Protein AF-A0A2E9J3N3-F1 (afdb_monomer_lite)

Foldseek 3Di:
DDPPLPPPDPVPFDADPVRDTDPVSVVVVVVSVVVCCPPVNVCVVVVVVVVVVVVVDPDDPPPPDDD

Structure (mmCIF, N/CA/C/O backbone):
data_AF-A0A2E9J3N3-F1
#
_entry.id   AF-A0A2E9J3N3-F1
#
loop_
_atom_site.group_PDB
_atom_site.id
_atom_site.type_symbol
_atom_site.label_atom_id
_atom_site.label_alt_id
_atom_site.label_comp_id
_atom_site.label_asym_id
_atom_site.label_entity_id
_atom_site.label_seq_id
_atom_site.pdbx_PDB_ins_code
_atom_site.Cartn_x
_atom_site.Cartn_y
_atom_site.Cartn_z
_atom_site.occupancy
_atom_site.B_iso_or_equiv
_atom_site.auth_seq_id
_atom_site.auth_comp_id
_atom_site.auth_asym_id
_atom_site.auth_atom_id
_atom_site.pdbx_PDB_model_num
ATOM 1 N N . MET A 1 1 ? -8.528 -1.117 -25.513 1.00 34.69 1 MET A N 1
ATOM 2 C CA . MET A 1 1 ? -8.770 -2.283 -24.640 1.00 34.69 1 MET A CA 1
ATOM 3 C C . MET A 1 1 ? -9.044 -1.744 -23.249 1.00 34.69 1 MET A C 1
ATOM 5 O O . MET A 1 1 ? -8.238 -0.963 -22.767 1.00 34.69 1 MET A O 1
ATOM 9 N N . ALA A 1 2 ? -10.227 -2.005 -22.694 1.00 34.28 2 ALA A N 1
ATOM 10 C CA . ALA A 1 2 ? -10.655 -1.428 -21.421 1.00 34.28 2 ALA A CA 1
ATOM 11 C C . ALA A 1 2 ? -9.908 -2.112 -20.268 1.00 34.28 2 ALA A C 1
ATOM 13 O O . ALA A 1 2 ? -10.034 -3.322 -20.097 1.00 34.28 2 ALA A O 1
ATOM 14 N N . SER A 1 3 ? -9.116 -1.350 -19.510 1.00 38.25 3 SER A N 1
ATOM 15 C CA . SER A 1 3 ? -8.427 -1.834 -18.313 1.00 38.25 3 SER A CA 1
ATOM 16 C C . SER A 1 3 ? -9.455 -2.223 -17.254 1.00 38.25 3 SER A C 1
ATOM 18 O O . SER A 1 3 ? -9.980 -1.374 -16.542 1.00 38.25 3 SER A O 1
ATOM 20 N N . THR A 1 4 ? -9.747 -3.516 -17.141 1.00 45.56 4 THR A N 1
ATOM 21 C CA . THR A 1 4 ? -10.627 -4.099 -16.117 1.00 45.56 4 THR A CA 1
ATOM 22 C C . THR A 1 4 ? -9.927 -4.246 -14.766 1.00 45.56 4 THR A C 1
ATOM 24 O O . THR A 1 4 ? -10.193 -5.194 -14.028 1.00 45.56 4 THR A O 1
ATOM 27 N N . ALA A 1 5 ? -9.030 -3.323 -14.416 1.00 54.19 5 ALA A N 1
ATOM 28 C CA . ALA A 1 5 ? -8.619 -3.172 -13.033 1.00 54.19 5 ALA A CA 1
ATOM 29 C C . ALA A 1 5 ? -9.856 -2.647 -12.302 1.00 54.19 5 ALA A C 1
ATOM 31 O O . ALA A 1 5 ? -10.125 -1.447 -12.319 1.00 54.19 5 ALA A O 1
ATOM 32 N N . GLN A 1 6 ? -10.672 -3.559 -11.759 1.00 56.72 6 GLN A N 1
ATOM 33 C CA . GLN A 1 6 ? -11.696 -3.206 -10.786 1.00 56.72 6 GLN A CA 1
ATOM 34 C C . GLN A 1 6 ? -10.981 -2.338 -9.762 1.00 56.72 6 GLN A C 1
ATOM 36 O O . GLN A 1 6 ? -10.032 -2.780 -9.115 1.00 56.72 6 GLN A O 1
ATOM 41 N N . ARG A 1 7 ? -11.314 -1.051 -9.789 1.00 62.31 7 ARG A N 1
ATOM 42 C CA . ARG A 1 7 ? -10.611 -0.017 -9.052 1.00 62.31 7 ARG A CA 1
ATOM 43 C C . ARG A 1 7 ? -10.842 -0.353 -7.591 1.00 62.31 7 ARG A C 1
ATOM 45 O O . ARG A 1 7 ? -11.951 -0.146 -7.110 1.00 62.31 7 ARG A O 1
ATOM 52 N N . LEU A 1 8 ? -9.840 -0.950 -6.945 1.00 69.31 8 LEU A N 1
ATOM 53 C CA . LEU A 1 8 ? -9.853 -1.171 -5.505 1.00 69.31 8 LEU A CA 1
ATOM 54 C C . LEU A 1 8 ? -10.250 0.159 -4.871 1.00 69.31 8 LEU A C 1
ATOM 56 O O . LEU A 1 8 ? -9.579 1.164 -5.111 1.00 69.31 8 LEU A O 1
ATOM 60 N N . ASP A 1 9 ? -11.375 0.180 -4.160 1.00 77.38 9 ASP A N 1
ATOM 61 C CA . ASP A 1 9 ? -11.814 1.365 -3.438 1.00 77.38 9 ASP A CA 1
ATOM 62 C C . ASP A 1 9 ? -11.122 1.354 -2.072 1.00 77.38 9 ASP A C 1
ATOM 64 O O . ASP A 1 9 ? -11.491 0.553 -1.209 1.00 77.38 9 ASP A O 1
ATOM 68 N N . PRO A 1 10 ? -10.129 2.231 -1.832 1.00 73.62 10 PRO A N 1
ATOM 69 C CA . PRO A 1 10 ? -9.409 2.256 -0.563 1.00 73.62 10 PRO A CA 1
ATOM 70 C C . PRO A 1 10 ? -10.330 2.576 0.619 1.00 73.62 10 PRO A C 1
ATOM 72 O O . PRO A 1 10 ? -10.007 2.258 1.761 1.00 73.62 10 PRO A O 1
ATOM 75 N N . ARG A 1 11 ? -11.484 3.210 0.357 1.00 79.25 11 ARG A N 1
ATOM 76 C CA . ARG A 1 11 ? -12.487 3.547 1.374 1.00 79.25 11 ARG A CA 1
ATOM 77 C C . ARG A 1 11 ? -13.364 2.356 1.756 1.00 79.25 11 ARG A C 1
ATOM 79 O O . ARG A 1 11 ? -14.027 2.426 2.786 1.00 79.25 11 ARG A O 1
ATOM 86 N N . ALA A 1 12 ? -13.380 1.303 0.939 1.00 85.94 12 ALA A N 1
ATOM 87 C CA . ALA A 1 12 ? -14.100 0.063 1.210 1.00 85.94 12 ALA A CA 1
ATOM 88 C C . ALA A 1 12 ? -13.236 -0.983 1.940 1.00 85.94 12 ALA A C 1
ATOM 90 O O . ALA A 1 12 ? -13.788 -1.939 2.481 1.00 85.94 12 ALA A O 1
ATOM 91 N N . MET A 1 13 ? -11.910 -0.797 1.983 1.00 90.31 13 MET A N 1
ATOM 92 C CA . MET A 1 13 ? -10.996 -1.688 2.703 1.00 90.31 13 MET A CA 1
ATOM 93 C C . MET A 1 13 ? -11.223 -1.615 4.211 1.00 90.31 13 MET A C 1
ATOM 95 O O . MET A 1 13 ? -11.462 -0.546 4.782 1.00 90.31 13 MET A O 1
ATOM 99 N N . ARG A 1 14 ? -11.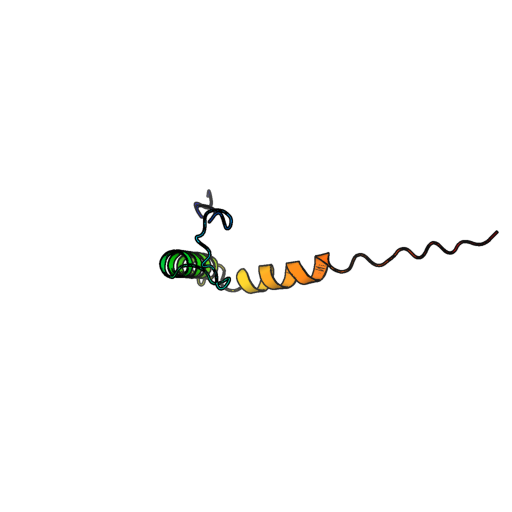108 -2.759 4.876 1.00 93.62 14 ARG A N 1
ATOM 100 C CA . ARG A 1 14 ? -11.260 -2.871 6.319 1.00 93.62 14 ARG A CA 1
ATOM 101 C C . ARG A 1 14 ? -9.949 -2.505 6.994 1.00 93.62 14 ARG A C 1
ATOM 103 O O . ARG A 1 14 ? -8.953 -3.219 6.910 1.00 93.62 14 ARG A O 1
ATOM 110 N N . TRP A 1 15 ? -9.984 -1.396 7.714 1.00 93.12 15 TRP A N 1
ATOM 111 C CA . TRP A 1 15 ? -8.904 -0.963 8.588 1.00 93.12 15 TRP A CA 1
ATOM 112 C C . TRP A 1 15 ? -9.161 -1.466 10.006 1.00 93.12 15 TRP A C 1
ATOM 114 O O . TRP A 1 15 ? -10.271 -1.363 10.536 1.00 93.12 15 TRP A O 1
ATOM 124 N N . GLN A 1 16 ? -8.131 -2.029 10.618 1.00 94.44 16 GLN A N 1
ATOM 125 C CA . GLN A 1 16 ? -8.116 -2.435 12.012 1.00 94.44 16 GLN A CA 1
ATOM 126 C C . GLN A 1 16 ? -7.882 -1.214 12.915 1.00 94.44 16 GLN A C 1
ATOM 128 O O . GLN A 1 16 ? -7.405 -0.163 12.485 1.00 94.44 16 GLN A O 1
ATOM 133 N N . SER A 1 17 ? -8.193 -1.341 14.206 1.00 94.62 17 SER A N 1
ATOM 134 C CA . SER A 1 17 ? -8.058 -0.238 15.173 1.00 94.62 17 SER A CA 1
ATOM 135 C C . SER A 1 17 ? -6.613 0.209 15.412 1.00 94.62 17 SER A C 1
ATOM 137 O O . SER A 1 17 ? -6.390 1.291 15.945 1.00 94.62 17 SER A O 1
ATOM 139 N N . ASN A 1 18 ? -5.635 -0.621 15.045 1.00 94.25 18 ASN A N 1
ATOM 140 C CA . ASN A 1 18 ? -4.211 -0.293 15.089 1.00 94.25 18 ASN A CA 1
ATOM 141 C C . ASN A 1 18 ? -3.742 0.520 13.864 1.00 94.25 18 ASN A C 1
ATOM 143 O O . ASN A 1 18 ? -2.572 0.882 13.800 1.00 94.25 18 ASN A O 1
ATOM 147 N N . GLY A 1 19 ? -4.632 0.807 12.908 1.00 92.25 19 GLY A N 1
ATOM 148 C CA . GLY A 1 19 ? -4.298 1.507 11.668 1.00 92.25 19 GLY A CA 1
ATOM 149 C C . GLY A 1 19 ? -3.711 0.610 10.576 1.00 92.25 19 GLY A C 1
ATOM 150 O O . GLY A 1 19 ? -3.310 1.124 9.537 1.00 92.25 19 GLY A O 1
ATOM 151 N N . GLU A 1 20 ? -3.670 -0.707 10.776 1.00 93.50 20 GLU A N 1
ATOM 152 C CA . GLU A 1 20 ? -3.278 -1.668 9.743 1.00 93.50 20 GLU A CA 1
ATOM 153 C C . GLU A 1 20 ? -4.494 -2.143 8.945 1.00 93.50 20 GLU A C 1
ATOM 155 O O . GLU A 1 20 ? -5.635 -2.089 9.408 1.00 93.50 20 GLU A O 1
ATOM 160 N N . LEU A 1 21 ? -4.257 -2.635 7.733 1.00 93.44 21 LEU A N 1
ATOM 161 C CA . LEU A 1 21 ? -5.300 -3.259 6.927 1.00 93.44 21 LEU A CA 1
ATOM 162 C C . LEU A 1 21 ? -5.621 -4.660 7.468 1.00 93.44 21 LEU A C 1
ATOM 164 O O . LEU A 1 21 ? -4.747 -5.347 8.002 1.00 93.44 21 LEU A O 1
ATOM 168 N N . ASP A 1 22 ? -6.867 -5.104 7.329 1.00 95.00 22 ASP A N 1
ATOM 169 C CA . ASP A 1 22 ? -7.221 -6.508 7.541 1.00 95.00 22 ASP A CA 1
ATOM 170 C C . ASP A 1 22 ? -6.404 -7.417 6.608 1.00 95.00 22 ASP A C 1
ATOM 172 O O . ASP A 1 22 ? -6.062 -7.042 5.484 1.00 95.00 22 ASP A O 1
ATOM 176 N N . GLN A 1 23 ? -6.084 -8.628 7.068 1.00 92.56 23 GLN A N 1
ATOM 177 C CA . GLN A 1 23 ? -5.241 -9.558 6.318 1.00 92.56 23 GLN A CA 1
ATOM 178 C C . GLN A 1 23 ? -5.826 -9.917 4.941 1.00 92.56 23 GLN A C 1
ATOM 180 O O . GLN A 1 23 ? -5.060 -10.097 3.991 1.00 92.56 23 GLN A O 1
ATOM 185 N N . GLY A 1 24 ? -7.154 -10.016 4.821 1.00 90.50 24 GLY A N 1
ATOM 186 C CA . GLY A 1 24 ? -7.827 -10.297 3.554 1.00 90.50 24 GLY A CA 1
ATOM 187 C C . GLY A 1 24 ? -7.665 -9.153 2.557 1.00 90.50 24 GLY A C 1
ATOM 188 O O . GLY A 1 24 ? -7.184 -9.365 1.444 1.00 90.50 24 GLY A O 1
ATOM 189 N N . ASP A 1 25 ? -7.969 -7.930 2.992 1.00 90.31 25 ASP A N 1
ATOM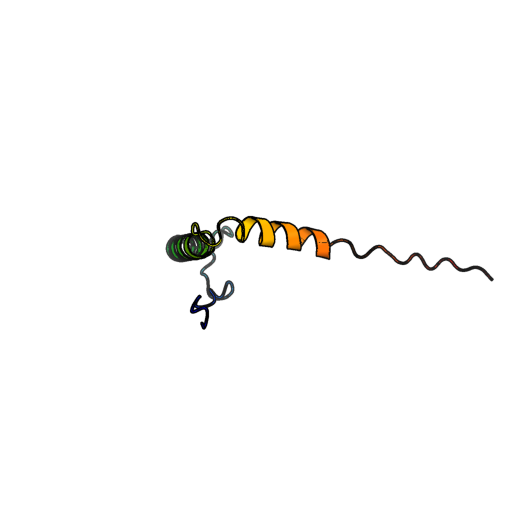 190 C CA . ASP A 1 25 ? -7.836 -6.731 2.158 1.00 90.31 25 ASP A CA 1
ATOM 191 C C . ASP A 1 25 ? -6.371 -6.439 1.799 1.00 90.31 25 ASP A C 1
ATOM 193 O O . ASP A 1 25 ? -6.072 -5.967 0.700 1.00 90.31 25 ASP A O 1
ATOM 197 N N . LEU A 1 26 ? -5.428 -6.774 2.689 1.00 90.44 26 LEU A N 1
ATOM 198 C CA . LEU A 1 26 ? -3.994 -6.640 2.423 1.00 90.44 26 LEU A CA 1
ATOM 199 C C . LEU A 1 26 ? -3.547 -7.587 1.310 1.00 90.44 26 LEU A C 1
ATOM 201 O O . LEU A 1 26 ? -2.798 -7.188 0.417 1.00 90.44 26 LEU A O 1
ATOM 205 N N . LEU A 1 27 ? -4.016 -8.834 1.346 1.00 89.88 27 LEU A N 1
ATOM 206 C CA . LEU A 1 27 ? -3.740 -9.819 0.304 1.00 89.88 27 LEU A CA 1
ATOM 207 C C . LEU A 1 27 ? -4.299 -9.375 -1.048 1.00 89.88 27 LEU A C 1
ATOM 209 O O . LEU A 1 27 ? -3.583 -9.450 -2.050 1.00 89.88 27 LEU A O 1
ATOM 213 N N . GLU A 1 28 ? -5.538 -8.883 -1.082 1.00 88.12 28 GLU A N 1
ATOM 214 C CA . GLU A 1 28 ? -6.150 -8.378 -2.314 1.00 88.12 28 GLU A CA 1
ATOM 215 C C . GLU A 1 28 ? -5.396 -7.170 -2.875 1.00 88.12 28 GLU A C 1
ATOM 217 O O . GLU A 1 28 ? -5.086 -7.139 -4.072 1.00 88.12 28 GLU A O 1
ATOM 222 N N . LEU A 1 29 ? -5.023 -6.216 -2.016 1.00 87.31 29 LEU A N 1
ATOM 223 C CA . LEU A 1 29 ? -4.223 -5.055 -2.399 1.00 87.31 29 LEU A CA 1
ATOM 224 C C . LEU A 1 29 ? -2.880 -5.476 -3.006 1.00 87.31 29 LEU A C 1
ATOM 226 O O . LEU A 1 29 ? -2.519 -5.015 -4.089 1.00 87.31 29 LEU A O 1
ATOM 230 N N . VAL A 1 30 ? -2.152 -6.386 -2.357 1.00 86.38 30 VAL A N 1
ATOM 231 C CA . VAL A 1 30 ? -0.857 -6.875 -2.855 1.00 86.38 30 VAL A CA 1
ATOM 232 C C . VAL A 1 30 ? -1.010 -7.619 -4.184 1.00 86.38 30 VAL A C 1
ATOM 234 O O . VAL A 1 30 ? -0.200 -7.422 -5.094 1.00 86.38 30 VAL A O 1
ATOM 237 N N . CYS A 1 31 ? -2.052 -8.441 -4.339 1.00 84.81 31 CYS A N 1
ATOM 238 C CA . CYS A 1 31 ? -2.333 -9.128 -5.602 1.00 84.81 31 CYS A CA 1
ATOM 239 C C . CYS A 1 31 ? -2.611 -8.135 -6.735 1.00 84.81 31 CYS A C 1
ATOM 241 O O . CYS A 1 31 ? -2.097 -8.294 -7.844 1.00 84.81 31 CYS A O 1
ATOM 243 N N . HIS A 1 32 ? -3.385 -7.087 -6.459 1.00 81.88 32 HIS A N 1
ATOM 244 C CA . HIS A 1 32 ? -3.673 -6.051 -7.439 1.00 81.88 32 HIS A CA 1
ATOM 245 C C . HIS A 1 32 ? -2.423 -5.261 -7.830 1.00 81.88 32 HIS A C 1
ATOM 247 O O . HIS A 1 32 ? -2.169 -5.076 -9.019 1.00 81.88 32 HIS A O 1
ATOM 253 N N . LEU A 1 33 ? -1.612 -4.847 -6.853 1.00 81.38 33 LEU A N 1
ATOM 254 C CA . LEU A 1 33 ? -0.360 -4.132 -7.110 1.00 81.38 33 LEU A CA 1
ATOM 255 C C . LEU A 1 33 ? 0.601 -4.973 -7.958 1.00 81.38 33 LEU A C 1
ATOM 257 O O . LEU A 1 33 ? 1.159 -4.461 -8.922 1.00 81.38 33 LEU A O 1
ATOM 261 N N . ARG A 1 34 ? 0.713 -6.280 -7.693 1.00 79.00 34 ARG A N 1
ATOM 262 C CA . ARG A 1 34 ? 1.498 -7.196 -8.538 1.00 79.00 34 ARG A CA 1
ATOM 263 C C . ARG A 1 34 ? 0.995 -7.281 -9.974 1.00 79.00 34 ARG A C 1
ATOM 265 O O . ARG A 1 34 ? 1.803 -7.364 -10.891 1.00 79.00 34 ARG A O 1
ATOM 272 N N . ASN A 1 35 ? -0.319 -7.259 -10.185 1.00 75.94 35 ASN A N 1
ATOM 273 C CA . ASN A 1 35 ? -0.881 -7.260 -11.536 1.00 75.94 35 ASN A CA 1
ATOM 274 C C . ASN A 1 35 ? -0.559 -5.957 -12.284 1.00 75.94 35 ASN A C 1
ATOM 276 O O . ASN A 1 35 ? -0.306 -5.984 -13.489 1.00 75.94 35 ASN A O 1
ATOM 280 N N . VAL A 1 36 ? -0.529 -4.829 -11.570 1.00 70.56 36 VAL A N 1
ATOM 281 C CA . VAL A 1 36 ? -0.085 -3.533 -12.107 1.00 70.56 36 VAL A CA 1
ATOM 282 C C . VAL A 1 36 ? 1.416 -3.533 -12.409 1.00 70.56 36 VAL A C 1
ATOM 284 O O . VAL A 1 36 ? 1.833 -2.881 -13.356 1.00 70.56 36 VAL A O 1
ATOM 287 N N . GLU A 1 37 ? 2.219 -4.291 -11.665 1.00 69.00 37 GLU A N 1
ATOM 288 C CA . GLU A 1 37 ? 3.682 -4.340 -11.788 1.00 69.00 37 GLU A CA 1
ATOM 289 C C . GLU A 1 37 ? 4.206 -5.514 -12.643 1.00 69.00 37 GLU A C 1
ATOM 291 O O . GLU A 1 37 ? 5.400 -5.811 -12.635 1.00 69.00 37 GLU A O 1
ATOM 296 N N . CYS A 1 38 ? 3.331 -6.193 -13.395 1.00 65.38 38 CYS A N 1
ATOM 297 C CA . CYS A 1 38 ? 3.717 -7.276 -14.309 1.00 65.38 38 CYS A CA 1
ATOM 298 C C . CYS A 1 38 ? 4.808 -6.838 -15.311 1.00 65.38 38 CYS A C 1
ATOM 300 O O . CYS A 1 38 ? 4.959 -5.648 -15.565 1.00 65.38 38 CYS A O 1
ATOM 302 N N . ASP A 1 39 ? 5.545 -7.776 -15.927 1.00 60.88 39 ASP A N 1
ATOM 303 C CA . ASP A 1 39 ? 6.708 -7.489 -16.803 1.00 60.88 39 ASP A CA 1
ATOM 304 C C . ASP A 1 39 ? 6.455 -6.415 -17.885 1.00 60.88 39 ASP A C 1
ATOM 306 O O . ASP A 1 39 ? 7.364 -5.684 -18.277 1.00 60.88 39 ASP A O 1
ATOM 310 N N . GLN A 1 40 ? 5.202 -6.276 -18.329 1.00 63.97 40 GLN A N 1
ATOM 311 C CA . GLN A 1 40 ? 4.742 -5.266 -19.286 1.00 63.97 40 GLN A CA 1
ATOM 312 C C . GLN A 1 40 ? 4.729 -3.824 -18.721 1.00 63.97 40 GLN A C 1
ATOM 314 O O . GLN A 1 40 ? 4.815 -2.863 -19.484 1.00 63.97 40 GLN A O 1
ATOM 319 N N . HIS A 1 41 ? 4.629 -3.669 -17.398 1.00 63.66 41 HIS A N 1
ATOM 320 C CA . HIS A 1 41 ? 4.413 -2.423 -16.650 1.00 63.66 41 HIS A CA 1
ATOM 321 C C . HIS A 1 41 ? 5.293 -2.328 -15.382 1.00 63.66 41 HIS A C 1
ATOM 323 O O . HIS A 1 41 ? 4.969 -1.608 -14.441 1.00 63.66 41 HIS A O 1
ATOM 329 N N . SER A 1 42 ? 6.444 -3.007 -15.353 1.00 67.75 42 SER A N 1
ATOM 330 C CA . SER A 1 42 ? 7.355 -3.133 -14.194 1.00 67.75 42 SER A CA 1
ATOM 331 C C . SER A 1 42 ? 7.913 -1.823 -13.606 1.00 67.75 42 SER A C 1
ATOM 333 O O . SER A 1 42 ? 8.679 -1.842 -12.648 1.00 67.75 42 SER A O 1
ATOM 335 N N . ARG A 1 43 ? 7.559 -0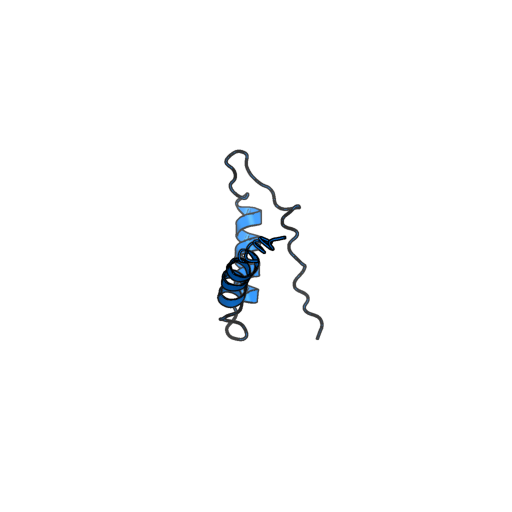.666 -14.175 1.00 68.44 43 ARG A N 1
ATOM 336 C CA . ARG A 1 43 ? 7.956 0.673 -13.711 1.00 68.44 43 ARG A CA 1
ATOM 337 C C . ARG A 1 43 ? 6.785 1.530 -13.231 1.00 68.44 43 ARG A C 1
ATOM 339 O O . ARG A 1 43 ? 6.993 2.681 -12.845 1.00 68.44 43 ARG A O 1
ATOM 346 N N . GLU A 1 44 ? 5.567 0.999 -13.244 1.00 69.56 44 GLU A N 1
ATOM 347 C CA . GLU A 1 44 ? 4.366 1.787 -12.982 1.00 69.56 44 GLU A CA 1
ATOM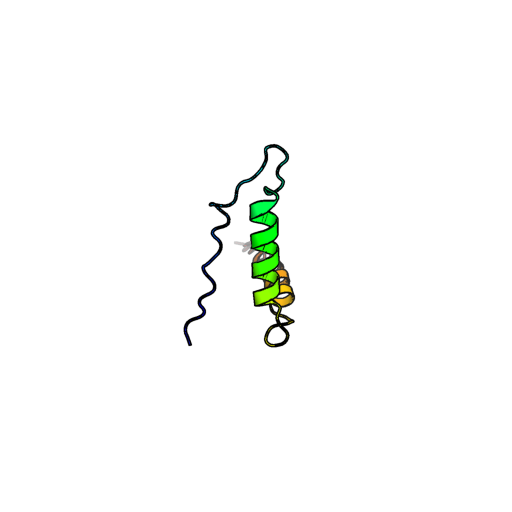 348 C C . GLU A 1 44 ? 4.258 2.202 -11.507 1.00 69.56 44 GLU A C 1
ATOM 350 O O . GLU A 1 44 ? 3.940 3.357 -11.226 1.00 69.56 44 GLU A O 1
ATOM 355 N N . LEU A 1 45 ? 4.617 1.325 -10.558 1.00 67.12 45 LEU A N 1
ATOM 356 C CA . LEU A 1 45 ? 4.619 1.677 -9.130 1.00 67.12 45 LEU A CA 1
ATOM 357 C C . LEU A 1 45 ? 5.684 2.730 -8.798 1.00 67.12 45 LEU A C 1
ATOM 359 O O . LEU A 1 45 ? 5.386 3.688 -8.085 1.00 67.12 45 LEU A O 1
ATOM 363 N N . SER A 1 46 ? 6.889 2.628 -9.373 1.00 69.94 46 SER A N 1
ATOM 364 C CA . SER A 1 46 ? 7.914 3.675 -9.233 1.00 69.94 46 SER A CA 1
ATOM 365 C C . SER A 1 46 ? 7.437 5.014 -9.807 1.00 69.94 46 SER A C 1
ATOM 367 O O . SER A 1 46 ? 7.621 6.061 -9.192 1.00 69.94 46 SER A O 1
ATOM 369 N N . ARG A 1 47 ? 6.760 4.995 -10.964 1.00 76.12 47 ARG A N 1
ATOM 370 C CA . ARG A 1 47 ? 6.184 6.198 -11.585 1.00 76.12 47 ARG A CA 1
ATOM 371 C C . ARG A 1 47 ? 5.109 6.850 -10.708 1.00 76.12 47 ARG A C 1
ATOM 373 O O . ARG A 1 47 ? 5.016 8.077 -10.678 1.00 76.12 47 ARG A O 1
ATOM 380 N N . LEU A 1 48 ? 4.281 6.055 -10.029 1.00 68.62 48 LEU A N 1
ATOM 381 C CA . LEU A 1 48 ? 3.241 6.546 -9.117 1.00 68.62 48 LEU A CA 1
ATOM 382 C C . LEU A 1 48 ? 3.826 7.093 -7.809 1.00 68.62 48 LEU A C 1
ATOM 384 O O . LEU A 1 48 ? 3.368 8.130 -7.336 1.00 68.62 48 LEU A O 1
ATOM 388 N N . GLY A 1 49 ? 4.866 6.454 -7.264 1.00 68.38 49 GLY A N 1
ATOM 389 C CA . GLY A 1 49 ? 5.562 6.933 -6.065 1.00 68.38 49 GLY A CA 1
ATOM 390 C C . GLY A 1 49 ? 6.218 8.304 -6.255 1.00 68.38 49 GLY A C 1
ATOM 391 O O . GLY A 1 49 ? 6.180 9.136 -5.351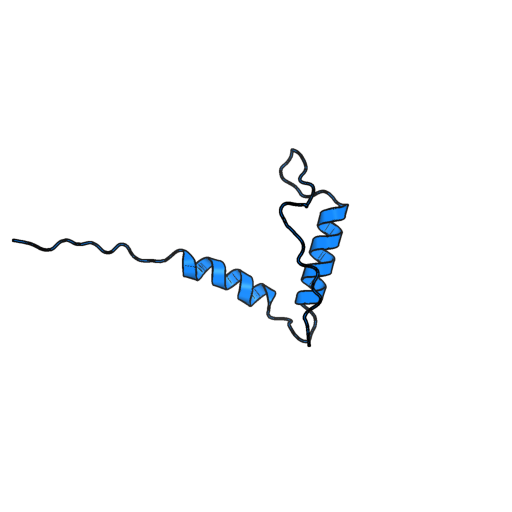 1.00 68.38 49 GLY A O 1
ATOM 392 N N . ASN A 1 50 ? 6.749 8.576 -7.449 1.00 67.25 50 ASN A N 1
ATOM 393 C CA . ASN A 1 50 ? 7.435 9.837 -7.738 1.00 67.25 50 ASN A CA 1
ATOM 394 C C . ASN A 1 50 ? 6.475 11.017 -7.979 1.00 67.25 50 ASN A C 1
ATOM 396 O O . ASN A 1 50 ? 6.800 12.144 -7.621 1.00 67.25 50 ASN A O 1
ATOM 400 N N . GLN A 1 51 ? 5.276 10.780 -8.522 1.00 60.38 51 GLN A N 1
ATOM 401 C CA . GLN A 1 51 ? 4.296 11.850 -8.783 1.00 60.38 51 GLN A CA 1
ATOM 402 C C . GLN A 1 51 ? 3.746 12.509 -7.510 1.00 60.38 51 GLN A C 1
ATOM 404 O O . GLN A 1 51 ? 3.339 13.668 -7.551 1.00 60.38 51 GLN A O 1
ATOM 409 N N . SER A 1 52 ? 3.758 11.805 -6.376 1.00 55.25 52 SER A N 1
ATOM 410 C CA . SER A 1 52 ? 3.344 12.377 -5.087 1.00 55.25 52 SER A CA 1
ATOM 411 C C . SER A 1 52 ? 4.315 13.439 -4.559 1.00 55.25 52 SER A C 1
ATOM 413 O O . SER A 1 52 ? 3.939 14.220 -3.690 1.00 55.25 52 SER A O 1
ATOM 415 N N . ILE A 1 53 ? 5.550 13.482 -5.067 1.00 55.38 53 ILE A N 1
ATOM 416 C CA . ILE A 1 53 ? 6.591 14.408 -4.600 1.00 55.38 53 ILE A CA 1
ATOM 417 C C . ILE A 1 53 ? 6.521 15.732 -5.379 1.00 55.38 53 ILE A C 1
ATOM 419 O O . ILE A 1 53 ? 6.692 16.798 -4.793 1.00 55.38 53 ILE A O 1
ATOM 423 N N . ASP A 1 54 ? 6.170 15.685 -6.668 1.00 53.09 54 ASP A N 1
ATOM 424 C CA . ASP A 1 54 ? 6.099 16.876 -7.527 1.00 53.09 54 ASP A CA 1
ATOM 425 C C . ASP A 1 54 ? 4.880 17.780 -7.254 1.00 53.09 54 ASP A C 1
ATOM 427 O O . ASP A 1 54 ? 4.923 18.971 -7.550 1.00 53.09 54 ASP A O 1
ATOM 431 N N . GLN A 1 55 ? 3.795 17.277 -6.647 1.00 49.03 55 GLN A N 1
ATOM 432 C CA . GLN A 1 55 ? 2.644 18.128 -6.289 1.00 49.03 55 GLN A CA 1
ATOM 433 C C . GLN A 1 55 ? 2.797 18.889 -4.962 1.00 49.03 55 GLN A C 1
ATOM 435 O O . GLN A 1 55 ? 1.976 19.756 -4.665 1.00 49.03 55 GLN A O 1
ATOM 440 N N . ALA A 1 56 ? 3.837 18.614 -4.169 1.00 53.62 56 ALA A N 1
ATOM 441 C CA . ALA A 1 56 ? 4.072 19.302 -2.896 1.00 53.62 56 ALA A CA 1
ATOM 442 C C . ALA A 1 56 ? 4.919 20.584 -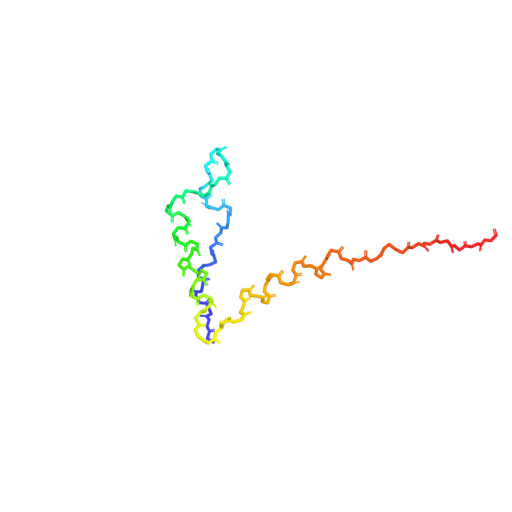3.028 1.00 53.62 56 ALA A C 1
ATOM 444 O O . ALA A 1 56 ? 5.139 21.273 -2.033 1.00 53.62 56 ALA A O 1
ATOM 445 N N . GLN A 1 57 ? 5.385 20.930 -4.233 1.00 48.94 57 GLN A N 1
ATOM 446 C CA . GLN A 1 57 ? 6.172 22.139 -4.488 1.00 48.94 57 GLN A CA 1
ATOM 447 C C . GLN A 1 57 ? 5.465 23.069 -5.482 1.00 48.94 57 GLN A C 1
ATOM 449 O O . GLN A 1 57 ? 5.903 23.241 -6.614 1.00 48.94 57 GLN A O 1
ATOM 454 N N . SER A 1 58 ? 4.385 23.721 -5.042 1.00 47.38 58 SER A N 1
ATOM 455 C CA . SER A 1 58 ? 4.054 25.045 -5.582 1.00 47.38 58 SER A CA 1
ATOM 456 C C . SER A 1 58 ? 4.783 26.072 -4.709 1.00 47.38 58 SER A C 1
ATOM 458 O O . SER A 1 58 ? 4.456 26.170 -3.524 1.00 47.38 58 SER A O 1
ATOM 460 N N . PRO A 1 59 ? 5.801 26.785 -5.221 1.00 51.50 59 PRO A N 1
ATOM 461 C CA . PRO A 1 59 ? 6.522 27.779 -4.441 1.00 51.50 59 PRO A CA 1
ATOM 462 C C . PRO A 1 59 ? 5.586 28.928 -4.061 1.00 51.50 59 PRO A C 1
ATOM 464 O O . PRO A 1 59 ? 4.723 29.332 -4.840 1.00 51.50 59 PRO A O 1
ATOM 467 N N . ALA A 1 60 ? 5.763 29.413 -2.834 1.00 60.56 60 ALA A N 1
ATOM 468 C CA . ALA A 1 60 ? 5.164 30.635 -2.336 1.00 60.56 60 ALA A CA 1
ATOM 469 C C . ALA A 1 60 ? 5.492 31.789 -3.293 1.00 60.56 60 ALA A C 1
ATOM 471 O O . ALA A 1 60 ? 6.663 32.090 -3.524 1.00 60.56 60 ALA A O 1
ATOM 472 N N . ASP A 1 61 ? 4.456 32.404 -3.859 1.00 50.56 61 ASP A N 1
ATOM 473 C CA . ASP A 1 61 ? 4.584 33.676 -4.558 1.00 50.56 61 ASP A CA 1
ATOM 474 C C . ASP A 1 61 ? 4.682 34.766 -3.481 1.00 50.56 61 ASP A C 1
ATOM 476 O O . ASP A 1 61 ? 3.690 35.179 -2.875 1.00 50.56 61 ASP A O 1
ATOM 480 N N . ASP A 1 62 ? 5.923 35.117 -3.150 1.00 57.78 62 ASP A N 1
ATOM 481 C CA . ASP A 1 62 ? 6.288 36.222 -2.272 1.00 57.78 62 ASP A CA 1
ATOM 482 C C . ASP A 1 62 ? 6.003 37.532 -3.026 1.00 57.78 62 ASP A C 1
ATOM 484 O O . ASP A 1 62 ? 6.838 38.067 -3.756 1.00 57.78 62 ASP A O 1
ATOM 488 N N . SER A 1 63 ? 4.761 38.009 -2.929 1.00 57.34 63 SER A N 1
ATOM 489 C CA . SER A 1 63 ? 4.368 39.323 -3.437 1.00 57.34 63 SER A CA 1
ATOM 490 C C . SER A 1 63 ? 4.861 40.423 -2.489 1.00 57.34 63 SER A C 1
ATOM 492 O O . SER A 1 63 ? 4.076 41.041 -1.771 1.00 57.34 63 SER A O 1
ATOM 494 N N . GLU A 1 64 ? 6.166 40.692 -2.506 1.00 65.50 64 GLU A N 1
ATOM 495 C CA . GLU A 1 64 ? 6.728 41.973 -2.077 1.00 65.50 64 GLU A CA 1
ATOM 496 C C . GLU A 1 64 ? 6.869 42.868 -3.316 1.00 65.50 64 GLU A C 1
ATOM 498 O O . GLU A 1 64 ? 7.795 42.730 -4.116 1.00 65.50 64 GLU A O 1
ATOM 503 N N . GLN A 1 65 ? 5.921 43.792 -3.506 1.00 54.91 65 GLN A N 1
ATOM 504 C CA . GLN A 1 65 ? 6.065 44.855 -4.495 1.00 54.91 65 GLN A CA 1
ATOM 505 C C . GLN A 1 65 ? 5.763 46.210 -3.861 1.00 54.91 65 GLN A C 1
ATOM 507 O O . GLN A 1 65 ? 4.644 46.520 -3.456 1.00 54.91 65 GLN A O 1
ATOM 512 N N . ALA A 1 66 ? 6.847 46.970 -3.746 1.00 48.78 66 ALA A N 1
ATOM 513 C CA . ALA A 1 66 ? 6.955 48.306 -3.201 1.00 48.78 66 ALA A CA 1
ATOM 514 C C . ALA A 1 66 ? 6.036 49.331 -3.885 1.00 48.78 66 ALA A C 1
ATOM 516 O O . ALA A 1 66 ? 5.859 49.308 -5.106 1.00 48.78 66 ALA A O 1
ATOM 517 N N . ALA A 1 67 ? 5.569 50.294 -3.089 1.00 49.47 67 ALA A N 1
ATOM 518 C CA . ALA A 1 67 ? 5.291 51.666 -3.505 1.00 49.47 67 ALA A CA 1
ATOM 519 C C . ALA A 1 67 ? 5.593 52.614 -2.338 1.00 49.47 67 ALA A C 1
ATOM 521 O O . ALA A 1 67 ? 5.138 52.311 -1.211 1.00 49.47 67 ALA A O 1
#

Radius of gyration: 19.06 Å; chains: 1; bounding box: 22×62×40 Å

Secondary structure (DSSP, 8-state):
---------TTTS-B-TTSPBPHHHHHHHHHHHHHHTSTTSTTHHHHHHHHHHHTT-----------

Sequence (67 aa):
MASTAQRLDPRAMRWQSNGELDQGDLLELVCHLRNVECDQHSRELSRLGNQSIDQAQSPADDSEQAA

pLDDT: mean 70.16, std 16.91, range [34.28, 95.0]